Protein AF-A0A920F1U2-F1 (afdb_monomer_lite)

Sequence (159 aa):
MNSSKILEISLTKKPDFRLDLSNIKWDHFFEDSISGKTSDASVLDGSRKKPFDEFFSVKQEDENHYDFPPHFCSQEISDRRKSFKRIVFQGDLNEIDFLGFKSEDIHILINGHIGNYVGCMMQTGSITIKGSAGHFVGAMMSGGILSSTEMWVIMLVQI

Foldseek 3Di:
DPFLKEKEKEFPDDAPAQKEQQQDQLVVVLVCLVVVHDDQGWIDRDPDTDGPVVTIDIDIDGPPPDDQDPPQDPPPVPDPPDRQAHYEYYDDAQSYECALPLDARHEYEYPEEHEYCHNPQHEEYEYEAAYYYYYCHNHNHNDYWYYYPVDPPGPDDDD

pLDDT: mean 84.81, std 17.47, range [31.28, 98.31]

Radius of gyration: 14.85 Å; chains: 1; bounding box: 40×26×43 Å

Structure (mmCIF, N/CA/C/O backbone):
data_AF-A0A920F1U2-F1
#
_entry.id   AF-A0A920F1U2-F1
#
loop_
_atom_site.group_PDB
_atom_site.id
_atom_site.type_symbol
_atom_site.label_atom_id
_atom_site.label_alt_id
_atom_s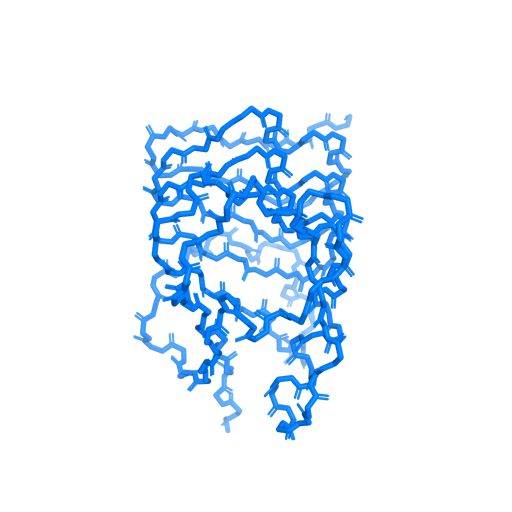ite.label_comp_id
_atom_site.label_asym_id
_atom_site.label_entity_id
_atom_site.label_seq_id
_atom_site.pdbx_PDB_ins_code
_atom_site.Cartn_x
_atom_site.Cartn_y
_atom_site.Cartn_z
_atom_site.occupancy
_atom_site.B_iso_or_equiv
_atom_site.auth_seq_id
_atom_site.auth_comp_id
_atom_site.auth_asym_id
_atom_site.auth_atom_id
_atom_site.pdbx_PDB_model_num
ATOM 1 N N . MET A 1 1 ? -13.865 -1.744 24.390 1.00 36.03 1 MET A N 1
ATOM 2 C CA . MET A 1 1 ? -12.729 -2.250 23.595 1.00 36.03 1 MET A CA 1
ATOM 3 C C . MET A 1 1 ? -12.980 -1.776 22.179 1.00 36.03 1 MET A C 1
ATOM 5 O O . MET A 1 1 ? -13.959 -2.220 21.603 1.00 36.03 1 MET A O 1
ATOM 9 N N . ASN A 1 2 ? -12.224 -0.796 21.675 1.00 43.09 2 ASN A N 1
ATOM 10 C CA . ASN A 1 2 ? -12.246 -0.530 20.234 1.00 43.09 2 ASN A CA 1
ATOM 11 C C . ASN A 1 2 ? -11.571 -1.741 19.593 1.00 43.09 2 ASN A C 1
ATOM 13 O O . ASN A 1 2 ? -10.410 -1.987 19.910 1.00 43.09 2 ASN A O 1
ATOM 17 N N . SER A 1 3 ? -12.288 -2.527 18.788 1.00 52.16 3 SER A N 1
ATOM 18 C CA . SER A 1 3 ? -11.610 -3.470 17.901 1.00 52.16 3 SER A CA 1
ATOM 19 C C . SER A 1 3 ? -10.738 -2.638 16.964 1.00 52.16 3 SER A C 1
ATOM 21 O O . SER A 1 3 ? -11.218 -1.658 16.383 1.00 52.16 3 SER A O 1
ATOM 23 N N . SER A 1 4 ? -9.439 -2.933 16.875 1.00 70.06 4 SER A N 1
ATOM 24 C CA . SER A 1 4 ? -8.608 -2.223 15.903 1.00 70.06 4 SER A CA 1
ATOM 25 C C . SER A 1 4 ? -8.983 -2.741 14.521 1.00 70.06 4 SER A C 1
ATOM 27 O O . SER A 1 4 ? -8.677 -3.868 14.148 1.00 70.06 4 SER A O 1
ATOM 29 N N . LYS A 1 5 ? -9.710 -1.935 13.761 1.00 83.12 5 LYS A N 1
ATOM 30 C CA . LYS A 1 5 ? -10.129 -2.321 12.417 1.00 83.12 5 LYS A CA 1
ATOM 31 C C . LYS A 1 5 ? -8.920 -2.472 11.490 1.00 83.12 5 LYS A C 1
ATOM 33 O O . LYS A 1 5 ? -7.984 -1.673 11.539 1.00 83.12 5 LYS A O 1
ATOM 38 N N . ILE A 1 6 ? -8.977 -3.475 10.627 1.00 89.19 6 ILE A N 1
ATOM 39 C CA . ILE A 1 6 ? -8.033 -3.732 9.541 1.00 89.19 6 ILE A CA 1
ATOM 40 C C . ILE A 1 6 ? -8.710 -3.348 8.225 1.00 89.19 6 ILE A C 1
ATOM 42 O O . ILE A 1 6 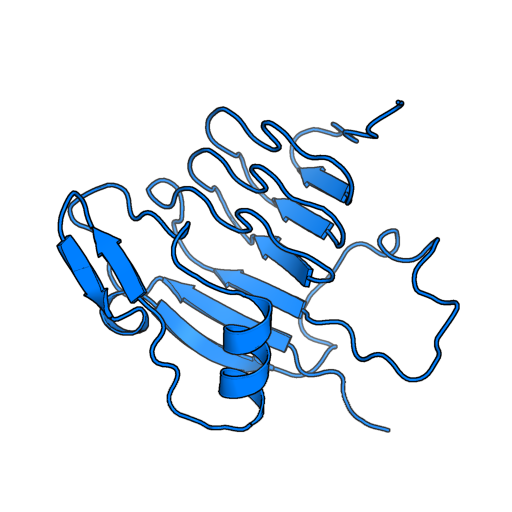? -9.899 -3.606 8.043 1.00 89.19 6 ILE A O 1
ATOM 46 N N . LEU A 1 7 ? -7.962 -2.753 7.296 1.00 93.62 7 LEU A N 1
ATOM 47 C CA . LEU A 1 7 ? -8.416 -2.603 5.913 1.00 93.62 7 LEU A CA 1
ATOM 48 C C . LEU A 1 7 ? -7.871 -3.742 5.060 1.00 93.62 7 LEU A C 1
ATOM 50 O O . LEU A 1 7 ? -6.668 -3.827 4.834 1.00 93.62 7 LEU A O 1
ATOM 54 N N . GLU A 1 8 ? -8.754 -4.598 4.566 1.00 95.12 8 GLU A N 1
ATOM 55 C CA . GLU A 1 8 ? -8.431 -5.567 3.525 1.00 95.12 8 GLU A CA 1
ATOM 56 C C . GLU A 1 8 ? -8.637 -4.920 2.155 1.00 95.12 8 GLU A C 1
ATOM 58 O O . GLU A 1 8 ? -9.726 -4.448 1.828 1.00 95.12 8 GLU A O 1
ATOM 63 N N . ILE A 1 9 ? -7.587 -4.915 1.343 1.00 97.12 9 ILE A N 1
ATOM 64 C CA . ILE A 1 9 ? -7.567 -4.365 -0.005 1.00 97.12 9 ILE A CA 1
ATOM 65 C C . ILE A 1 9 ? -7.260 -5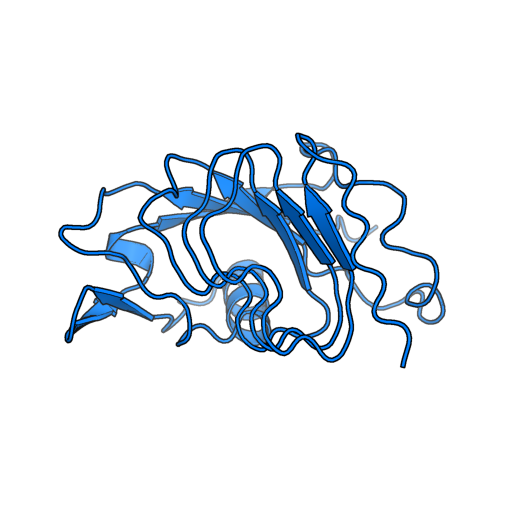.502 -0.972 1.00 97.12 9 ILE A C 1
ATOM 67 O O . ILE A 1 9 ? -6.184 -6.096 -0.935 1.00 97.12 9 ILE A O 1
ATOM 71 N N . SER A 1 10 ? -8.208 -5.799 -1.854 1.00 97.31 10 SER A N 1
ATOM 72 C CA . SER A 1 10 ? -8.072 -6.859 -2.858 1.00 97.31 10 SER A CA 1
ATOM 73 C C . SER A 1 10 ? -7.991 -6.267 -4.256 1.00 97.31 10 SER A C 1
ATOM 75 O O . SER A 1 10 ? -8.834 -5.443 -4.611 1.00 97.31 10 SER A O 1
ATOM 77 N N . LEU A 1 11 ? -7.014 -6.697 -5.058 1.00 97.12 11 LEU A N 1
ATOM 78 C CA . LEU A 1 11 ? -6.957 -6.364 -6.484 1.00 97.12 11 LEU A CA 1
ATOM 79 C C . LEU A 1 11 ? -8.096 -7.087 -7.221 1.00 97.12 11 LEU A C 1
ATOM 81 O O . LEU A 1 11 ? -8.150 -8.316 -7.239 1.00 97.12 11 LEU A O 1
ATOM 85 N N . THR A 1 12 ? -9.009 -6.332 -7.825 1.00 97.06 12 THR A N 1
ATOM 86 C CA . THR A 1 12 ? -10.197 -6.853 -8.524 1.00 97.06 12 THR A CA 1
ATOM 87 C C . THR A 1 12 ? -10.062 -6.809 -10.041 1.00 97.06 12 THR A C 1
ATOM 89 O O . THR A 1 12 ? -10.713 -7.586 -10.740 1.00 97.06 12 THR A O 1
ATOM 92 N N . LYS A 1 13 ? -9.208 -5.924 -10.559 1.00 95.56 13 LYS A N 1
ATOM 93 C CA . LYS A 1 13 ? -8.954 -5.754 -11.989 1.00 95.56 13 LYS A CA 1
ATOM 94 C C . LYS A 1 13 ? -7.452 -5.718 -12.232 1.00 95.56 13 LYS A C 1
ATOM 96 O O . LYS A 1 13 ? -6.741 -4.927 -11.621 1.00 95.56 13 LYS A O 1
ATOM 101 N N . LYS A 1 14 ? -6.979 -6.552 -13.158 1.00 93.25 14 LYS A N 1
ATOM 102 C CA . LYS A 1 14 ? -5.588 -6.508 -13.613 1.00 93.25 14 LYS A CA 1
ATOM 103 C C . LYS A 1 14 ? -5.338 -5.190 -14.371 1.00 93.25 14 LYS A C 1
ATOM 105 O O . LYS A 1 14 ? -6.157 -4.855 -15.231 1.00 93.25 14 LYS A O 1
ATOM 110 N N . PRO A 1 15 ? -4.266 -4.441 -14.066 1.00 92.62 15 PRO A N 1
ATOM 111 C CA . PRO A 1 15 ? -3.955 -3.224 -14.799 1.00 92.62 15 PRO A CA 1
ATOM 112 C C . PRO A 1 15 ? -3.351 -3.530 -16.181 1.00 92.62 15 PRO A C 1
ATOM 114 O O . PRO A 1 15 ? -2.797 -4.604 -16.405 1.00 92.62 15 PRO A O 1
ATOM 117 N N . ASP A 1 16 ? -3.492 -2.593 -17.123 1.00 90.06 16 ASP A N 1
ATOM 118 C CA . ASP A 1 16 ? -2.907 -2.722 -18.469 1.00 90.06 16 ASP A CA 1
ATOM 119 C C . ASP A 1 16 ? -1.400 -2.399 -18.458 1.00 90.06 16 ASP A C 1
ATOM 121 O O . ASP A 1 16 ? -0.630 -2.929 -19.261 1.00 90.06 16 ASP A O 1
ATOM 125 N N . PHE A 1 17 ? -0.979 -1.524 -17.538 1.00 94.31 17 PHE A N 1
ATOM 126 C CA . PHE A 1 17 ? 0.412 -1.177 -17.255 1.00 94.31 17 PHE A CA 1
ATOM 127 C C . PHE A 1 17 ? 0.728 -1.403 -15.774 1.00 94.31 17 PHE A C 1
ATOM 129 O O . PHE A 1 17 ? -0.163 -1.629 -14.962 1.00 94.31 17 PHE A O 1
ATOM 136 N N . ARG A 1 18 ? 2.006 -1.300 -15.388 1.00 96.12 18 ARG A N 1
ATOM 137 C CA . ARG A 1 18 ? 2.363 -1.330 -13.964 1.00 96.12 18 ARG A CA 1
ATOM 138 C C . ARG A 1 18 ? 1.666 -0.176 -13.243 1.00 96.12 18 ARG A C 1
ATOM 140 O O . ARG A 1 18 ? 1.791 0.976 -13.662 1.00 96.12 18 ARG A O 1
ATOM 147 N N . LEU A 1 19 ? 0.926 -0.504 -12.193 1.00 97.94 19 LEU A N 1
ATOM 148 C CA . LEU A 1 19 ? 0.123 0.440 -11.436 1.00 97.94 19 LEU A CA 1
ATOM 149 C C . LEU A 1 19 ? 0.989 1.078 -10.353 1.00 97.94 19 LEU A C 1
ATOM 151 O O . LEU A 1 19 ? 1.542 0.382 -9.504 1.00 97.94 19 LEU A O 1
ATOM 155 N N . ASP A 1 20 ? 1.102 2.397 -10.378 1.00 98.19 20 ASP A N 1
ATOM 156 C CA . ASP A 1 20 ? 1.926 3.164 -9.449 1.00 98.19 20 ASP A CA 1
ATOM 157 C C . ASP A 1 20 ? 1.048 3.787 -8.348 1.00 98.19 20 ASP A C 1
ATOM 159 O O . ASP A 1 20 ? 0.093 4.535 -8.606 1.00 98.19 20 ASP A O 1
ATOM 163 N N . LEU A 1 21 ? 1.368 3.427 -7.099 1.00 98.19 21 LEU A N 1
ATOM 164 C CA . LEU A 1 21 ? 0.636 3.805 -5.888 1.00 98.19 21 LEU A CA 1
ATOM 165 C C . LEU A 1 21 ? 1.282 4.984 -5.136 1.00 98.19 21 LEU A C 1
ATOM 167 O O . LEU A 1 21 ? 0.829 5.344 -4.049 1.00 98.19 21 LEU A O 1
ATOM 171 N N . SER A 1 22 ? 2.300 5.636 -5.705 1.00 97.56 22 SER A N 1
ATOM 172 C CA . SER A 1 22 ? 3.039 6.745 -5.078 1.00 97.56 22 SER A CA 1
ATOM 173 C C . SER A 1 22 ? 2.183 7.980 -4.769 1.00 97.56 22 SER A C 1
ATOM 175 O O . SER A 1 22 ? 2.531 8.784 -3.900 1.00 97.56 22 SER A O 1
ATOM 177 N N . ASN A 1 23 ? 1.037 8.124 -5.441 1.00 95.88 23 ASN A N 1
ATOM 178 C CA . ASN A 1 23 ? 0.084 9.209 -5.199 1.00 95.88 23 ASN A CA 1
ATOM 179 C C . ASN A 1 23 ? -0.817 8.986 -3.976 1.00 95.88 23 ASN A C 1
ATOM 181 O O . ASN A 1 23 ? -1.515 9.916 -3.568 1.00 95.88 23 ASN A O 1
ATOM 185 N N . ILE A 1 24 ? -0.816 7.793 -3.377 1.00 96.31 24 ILE A N 1
ATOM 186 C CA . ILE A 1 24 ? -1.684 7.487 -2.240 1.00 96.31 24 ILE A CA 1
ATOM 187 C C . ILE A 1 24 ? -1.072 8.037 -0.951 1.00 96.31 24 ILE A C 1
ATOM 189 O O . ILE A 1 24 ? 0.056 7.718 -0.575 1.00 96.31 24 ILE A O 1
ATOM 193 N N . LYS A 1 25 ? -1.853 8.846 -0.231 1.00 95.00 25 LYS A N 1
ATOM 194 C CA . LYS A 1 25 ? -1.560 9.240 1.150 1.00 95.00 25 LYS A CA 1
ATOM 195 C C . LYS A 1 25 ? -2.232 8.253 2.088 1.00 95.00 25 LYS A C 1
ATOM 197 O O . LYS A 1 25 ? -3.390 8.425 2.451 1.00 95.00 25 LYS A O 1
ATOM 202 N N . TRP A 1 26 ? -1.497 7.199 2.430 1.00 94.56 26 TRP A N 1
ATOM 203 C CA . TRP A 1 26 ? -2.039 6.044 3.145 1.00 94.56 26 TRP A CA 1
ATOM 204 C C . TRP A 1 26 ? -2.686 6.378 4.490 1.00 94.56 26 TRP A C 1
ATOM 206 O O . TRP A 1 26 ? -3.657 5.734 4.870 1.00 94.56 26 TRP A O 1
ATOM 216 N N . ASP A 1 27 ? -2.183 7.408 5.165 1.00 91.12 27 ASP A N 1
ATOM 217 C CA . ASP A 1 27 ? -2.739 7.925 6.412 1.00 91.12 27 ASP A CA 1
ATOM 218 C C . ASP A 1 27 ? -4.198 8.389 6.248 1.00 91.12 27 ASP A C 1
ATOM 220 O O . ASP A 1 27 ? -5.111 7.816 6.845 1.00 91.12 27 ASP A O 1
ATOM 224 N N . HIS A 1 28 ? -4.421 9.347 5.343 1.00 92.56 28 HIS A N 1
ATOM 225 C CA . HIS A 1 28 ? -5.749 9.857 4.998 1.00 92.56 28 HIS A CA 1
ATOM 226 C C . HIS A 1 28 ? -6.642 8.773 4.396 1.00 92.56 28 HIS A C 1
ATOM 228 O O . HIS A 1 28 ? -7.799 8.638 4.785 1.00 92.56 28 HIS A O 1
ATOM 234 N N . PHE A 1 29 ? -6.090 7.949 3.499 1.00 95.12 29 PHE A N 1
ATOM 235 C CA . PHE A 1 29 ? -6.819 6.836 2.898 1.00 95.12 29 PHE A CA 1
ATOM 236 C C . PHE A 1 29 ? -7.380 5.886 3.963 1.00 95.12 29 PHE A C 1
ATOM 238 O O . PHE A 1 29 ? -8.535 5.463 3.870 1.00 95.12 29 PHE A O 1
ATOM 245 N N . PHE A 1 30 ? -6.579 5.561 4.982 1.00 93.62 30 PHE A N 1
ATOM 246 C CA . PHE A 1 30 ? -7.004 4.687 6.066 1.00 93.62 30 PHE A CA 1
ATOM 247 C C . PHE A 1 30 ? -8.144 5.316 6.876 1.00 93.62 30 PHE A C 1
ATOM 249 O O . PHE A 1 30 ? -9.165 4.674 7.122 1.00 93.62 30 PHE A O 1
ATOM 256 N N . GLU A 1 31 ? -7.998 6.583 7.263 1.00 91.25 31 GLU A N 1
ATOM 257 C CA . GLU A 1 31 ? -8.990 7.301 8.070 1.00 91.25 31 GLU A CA 1
ATOM 258 C C . GLU A 1 31 ? -10.325 7.498 7.336 1.00 91.25 31 GLU A C 1
ATOM 260 O O . GLU A 1 31 ? -11.397 7.274 7.915 1.00 91.25 31 GLU A O 1
ATOM 265 N N . ASP A 1 32 ? -10.283 7.844 6.050 1.00 92.50 32 ASP A N 1
ATOM 266 C CA . ASP A 1 32 ? -11.479 7.963 5.215 1.00 92.50 32 ASP A CA 1
ATOM 267 C C . ASP A 1 32 ? -12.182 6.611 5.067 1.00 92.50 32 ASP A C 1
ATOM 269 O O . ASP A 1 32 ? -13.392 6.511 5.296 1.00 92.50 32 ASP A O 1
ATOM 273 N N . SER A 1 33 ? -11.413 5.551 4.803 1.00 92.50 33 SER A N 1
ATOM 274 C CA . SER A 1 33 ? -11.946 4.196 4.649 1.00 92.50 33 SER A CA 1
ATOM 275 C C . SER A 1 33 ? -12.621 3.690 5.922 1.00 92.50 33 SER A C 1
ATOM 277 O O . SER A 1 33 ? -13.693 3.092 5.843 1.00 92.50 33 SER A O 1
ATOM 279 N N . ILE A 1 34 ? -12.042 3.942 7.103 1.00 90.19 34 ILE A N 1
ATOM 280 C CA . ILE A 1 34 ? -12.618 3.531 8.394 1.00 90.19 34 ILE A CA 1
ATOM 281 C C . ILE A 1 34 ? -13.847 4.365 8.772 1.00 90.19 34 ILE A C 1
ATOM 283 O O . ILE A 1 34 ? -14.809 3.819 9.321 1.00 90.19 34 ILE A O 1
ATOM 287 N N . SER A 1 35 ? -13.840 5.665 8.469 1.00 88.62 35 SER A N 1
ATOM 288 C CA . SER A 1 35 ? -14.962 6.568 8.757 1.00 88.62 35 SER A CA 1
ATOM 289 C C . SER A 1 35 ? -16.156 6.403 7.808 1.00 88.62 35 SER A C 1
ATOM 291 O O . SER A 1 35 ? -17.210 6.989 8.055 1.00 88.62 35 SER A O 1
ATOM 293 N N . GLY A 1 36 ? -16.022 5.585 6.757 1.00 82.56 36 GLY A N 1
ATOM 294 C CA . GLY A 1 36 ? -17.069 5.351 5.759 1.00 82.56 36 GLY A CA 1
ATOM 295 C C . GLY A 1 36 ? -17.221 6.497 4.758 1.00 82.56 36 GLY A C 1
ATOM 296 O O . GLY A 1 36 ? -18.239 6.582 4.072 1.00 82.56 36 GLY A O 1
ATOM 297 N N . LYS A 1 37 ? -16.231 7.392 4.679 1.00 83.69 37 LYS A N 1
ATOM 298 C CA . LYS A 1 37 ? -16.181 8.443 3.664 1.00 83.69 37 LYS A CA 1
ATOM 299 C C . LYS A 1 37 ? -15.699 7.862 2.340 1.00 83.69 37 LYS A C 1
ATOM 301 O O . LYS A 1 37 ? -14.862 6.963 2.304 1.00 83.69 37 LYS A O 1
ATOM 306 N N . THR A 1 38 ? -16.200 8.414 1.240 1.00 78.00 38 THR A N 1
ATOM 307 C CA . THR A 1 38 ? -15.641 8.137 -0.083 1.00 78.00 38 THR A CA 1
ATOM 308 C C . THR A 1 38 ? -14.246 8.746 -0.161 1.00 78.00 38 THR A C 1
ATOM 310 O O . THR A 1 38 ? -14.100 9.963 -0.072 1.00 78.00 38 THR A O 1
ATOM 313 N N . SER A 1 39 ? -13.235 7.895 -0.314 1.00 80.06 39 SER A N 1
ATOM 314 C CA . SER A 1 39 ? -11.860 8.317 -0.565 1.00 80.06 39 SER A CA 1
ATOM 315 C C . SER A 1 39 ? -11.727 8.870 -1.989 1.00 80.06 39 SER A C 1
ATOM 317 O O . SER A 1 39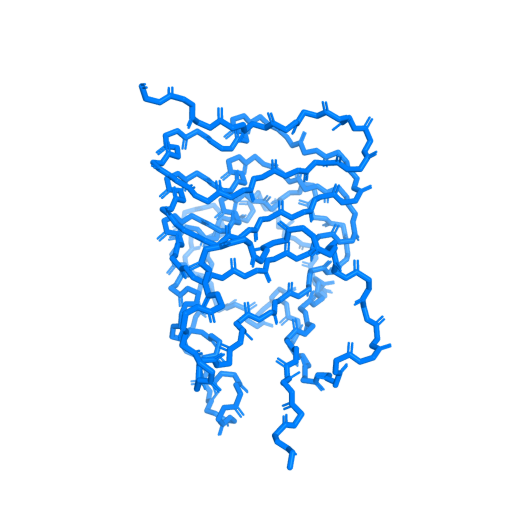 ? -12.257 8.286 -2.932 1.00 80.06 39 SER A O 1
ATOM 319 N N . ASP A 1 40 ? -10.986 9.965 -2.160 1.00 89.69 40 ASP A N 1
ATOM 320 C CA . ASP A 1 40 ? -10.590 10.514 -3.465 1.00 89.69 40 ASP A CA 1
ATOM 321 C C . ASP A 1 40 ? -9.277 9.901 -3.994 1.00 89.69 40 ASP A C 1
ATOM 323 O O . ASP A 1 40 ? -8.655 10.424 -4.928 1.00 89.69 40 ASP A O 1
ATOM 327 N N . ALA A 1 41 ? -8.843 8.787 -3.394 1.00 94.56 41 ALA A N 1
ATOM 328 C CA . ALA A 1 41 ? -7.596 8.137 -3.734 1.00 94.56 41 ALA A CA 1
ATOM 329 C C . ALA A 1 41 ? -7.551 7.704 -5.196 1.00 94.56 41 ALA A C 1
ATOM 331 O O . ALA A 1 41 ? -8.523 7.275 -5.823 1.00 94.56 41 ALA A O 1
ATOM 332 N N . SER A 1 42 ? -6.345 7.794 -5.732 1.00 96.62 42 SER A N 1
ATOM 333 C CA . SER A 1 42 ? -6.076 7.579 -7.139 1.00 96.62 42 SER A CA 1
ATOM 334 C C . SER A 1 42 ? -4.734 6.909 -7.331 1.00 96.62 42 SER A C 1
ATOM 336 O O . SER A 1 42 ? -3.797 7.161 -6.571 1.00 96.62 42 SER A O 1
ATOM 338 N N . VAL A 1 43 ? -4.631 6.168 -8.418 1.00 97.31 43 VAL A N 1
ATOM 339 C CA . VAL A 1 43 ? -3.430 5.465 -8.861 1.00 97.31 43 VAL A CA 1
ATOM 340 C C . VAL A 1 43 ? -3.005 5.974 -10.232 1.00 97.31 43 VAL A C 1
ATOM 342 O O . VAL A 1 43 ? -3.789 6.615 -10.940 1.00 97.31 43 VAL A O 1
ATOM 345 N N . LEU A 1 44 ? -1.756 5.717 -10.606 1.00 97.62 44 LEU A N 1
ATOM 346 C CA . LEU A 1 44 ? -1.268 5.965 -11.957 1.00 97.62 44 LEU A CA 1
ATOM 347 C C . LEU A 1 44 ? -1.214 4.646 -12.730 1.00 97.62 44 LEU A C 1
ATOM 349 O O . LEU A 1 44 ? -0.521 3.718 -12.332 1.00 97.62 44 LEU A O 1
ATOM 353 N N . ASP A 1 45 ? -1.940 4.587 -13.841 1.00 95.25 45 ASP A N 1
ATOM 354 C CA . ASP A 1 45 ? -1.863 3.516 -14.837 1.00 95.25 45 ASP A CA 1
ATOM 355 C C . ASP A 1 45 ? -1.143 4.079 -16.071 1.00 95.25 45 ASP A C 1
ATOM 357 O O . ASP A 1 45 ? -1.722 4.811 -16.889 1.00 95.25 45 ASP A O 1
ATOM 361 N N . GLY A 1 46 ? 0.171 3.850 -16.132 1.00 91.75 46 GLY A N 1
ATOM 362 C CA . GLY A 1 46 ? 1.061 4.569 -17.042 1.00 91.75 46 GLY A CA 1
ATOM 363 C C . GLY A 1 46 ? 1.069 6.074 -16.743 1.00 91.75 46 GLY A C 1
ATOM 364 O O . GLY A 1 46 ? 1.338 6.501 -15.625 1.00 91.75 46 GLY A O 1
ATOM 365 N N . SER A 1 47 ? 0.763 6.909 -17.739 1.00 91.19 47 SER A N 1
ATOM 366 C CA . SER A 1 47 ? 0.709 8.373 -17.580 1.00 91.19 47 SER A CA 1
ATOM 367 C C . SER A 1 47 ? -0.648 8.907 -17.106 1.00 91.19 47 SER A C 1
ATOM 369 O O . SER A 1 47 ? -0.833 10.122 -17.005 1.00 91.19 47 SER A O 1
ATOM 371 N N . ARG A 1 48 ? -1.626 8.030 -16.849 1.00 94.94 48 ARG A N 1
ATOM 372 C CA . ARG A 1 48 ? -3.006 8.424 -16.548 1.00 94.94 48 ARG A CA 1
ATOM 373 C C . ARG A 1 48 ? -3.319 8.239 -15.073 1.00 94.94 48 ARG A C 1
ATOM 375 O O . ARG A 1 48 ? -3.122 7.162 -14.524 1.00 94.94 48 ARG A O 1
ATOM 382 N N . LYS A 1 49 ? -3.910 9.267 -14.466 1.00 96.69 49 LYS A N 1
ATOM 383 C CA . LYS A 1 49 ? -4.506 9.183 -13.131 1.00 96.69 49 LYS A CA 1
ATOM 384 C C . LYS A 1 49 ? -5.865 8.490 -13.220 1.00 96.69 49 LYS A C 1
ATOM 386 O O . LYS A 1 49 ? -6.725 8.935 -13.980 1.00 96.69 49 LYS A O 1
ATOM 391 N N . LYS A 1 50 ? -6.052 7.420 -12.453 1.00 96.75 50 LYS A N 1
ATOM 392 C CA . LYS A 1 50 ? -7.288 6.636 -12.384 1.00 96.75 50 LYS A CA 1
ATOM 393 C C . LYS A 1 50 ? -7.797 6.532 -10.944 1.00 96.75 50 LYS A C 1
ATOM 395 O O . LYS A 1 50 ? -6.979 6.595 -10.023 1.00 96.75 50 LYS A O 1
ATOM 400 N N . PRO A 1 51 ? -9.116 6.397 -10.733 1.00 96.62 51 PRO A N 1
ATOM 401 C CA . PRO A 1 51 ? -9.672 6.118 -9.413 1.00 96.62 51 PRO A CA 1
ATOM 402 C C . PRO A 1 51 ? -9.086 4.832 -8.820 1.00 96.62 51 PRO A C 1
ATOM 404 O O . PRO A 1 51 ? -8.858 3.862 -9.543 1.00 96.62 51 PRO A O 1
ATOM 407 N N . PHE A 1 52 ? -8.824 4.822 -7.513 1.00 97.12 52 PHE A N 1
ATOM 408 C CA . PHE A 1 52 ? -8.296 3.641 -6.822 1.00 97.12 52 PHE A CA 1
ATOM 409 C C . PHE A 1 52 ? -9.260 2.445 -6.895 1.00 97.12 52 PHE A C 1
ATOM 411 O O . PHE A 1 52 ? -8.841 1.307 -7.118 1.00 97.12 52 PHE A O 1
ATOM 418 N N . ASP A 1 53 ? -10.558 2.716 -6.769 1.00 96.06 53 ASP A N 1
ATOM 419 C CA . ASP A 1 53 ? -11.638 1.727 -6.812 1.00 96.06 53 ASP A CA 1
ATOM 420 C C . ASP A 1 53 ? -11.872 1.112 -8.204 1.00 96.06 53 ASP A C 1
ATOM 422 O O . ASP A 1 53 ? -12.572 0.107 -8.322 1.00 96.06 53 ASP A O 1
ATOM 426 N N . GLU A 1 54 ? -11.231 1.637 -9.258 1.00 96.44 54 GLU A N 1
ATOM 427 C CA . GLU A 1 54 ? -11.201 0.984 -10.573 1.00 96.44 54 GLU A CA 1
ATOM 428 C C . GLU A 1 54 ? -10.438 -0.357 -10.522 1.00 96.44 54 GLU A C 1
ATOM 430 O O . GLU A 1 54 ? -10.740 -1.263 -11.303 1.00 96.44 54 GLU A O 1
ATOM 435 N N . PHE A 1 55 ? -9.461 -0.491 -9.614 1.00 97.62 55 PHE A N 1
ATOM 436 C CA . PHE A 1 55 ? -8.568 -1.655 -9.528 1.00 97.62 55 PHE A CA 1
ATOM 437 C C . PHE A 1 55 ? -8.685 -2.440 -8.226 1.00 97.62 55 PHE A C 1
ATOM 439 O O . PHE A 1 55 ? -8.368 -3.630 -8.213 1.00 97.62 55 PHE A O 1
ATOM 446 N N . PHE A 1 56 ? -9.122 -1.801 -7.141 1.00 97.62 56 PHE A N 1
ATOM 447 C CA . PHE A 1 56 ? -9.122 -2.400 -5.812 1.00 97.62 56 PHE A CA 1
ATOM 448 C C . PHE A 1 56 ? -10.488 -2.314 -5.131 1.00 97.62 56 PHE A C 1
ATOM 450 O O . PHE A 1 56 ? -11.160 -1.289 -5.177 1.00 97.62 56 PHE A O 1
ATOM 457 N N . SER A 1 57 ? -10.864 -3.369 -4.409 1.00 96.50 57 SER A N 1
ATOM 458 C CA . SER A 1 57 ? -11.961 -3.329 -3.435 1.00 96.50 57 SER A CA 1
ATOM 459 C C . SER A 1 57 ? -11.415 -3.215 -2.017 1.00 96.50 57 SER A C 1
ATOM 461 O O . SER A 1 57 ? -10.441 -3.897 -1.696 1.00 96.50 57 SER A O 1
ATOM 463 N N . VAL A 1 58 ? -12.081 -2.438 -1.162 1.00 95.69 58 VAL A N 1
ATOM 464 C CA . VAL A 1 58 ? -11.705 -2.237 0.245 1.00 95.69 58 VAL A CA 1
ATOM 465 C C . VAL A 1 58 ? -12.786 -2.807 1.162 1.00 95.69 58 VAL A C 1
ATOM 467 O O . VAL A 1 58 ? -13.970 -2.524 0.973 1.00 95.69 58 VAL A O 1
ATOM 470 N N . LYS A 1 59 ? -12.386 -3.579 2.173 1.00 93.44 59 LYS A N 1
ATOM 471 C CA . LYS A 1 59 ? -13.251 -4.083 3.247 1.00 93.44 59 LYS A CA 1
ATOM 472 C C . LYS A 1 59 ? -12.654 -3.757 4.610 1.00 93.44 59 LYS A C 1
ATOM 474 O O . LYS A 1 59 ? -11.437 -3.679 4.753 1.00 93.44 59 LYS A O 1
ATOM 479 N N . GLN A 1 60 ? -13.517 -3.570 5.603 1.00 91.69 60 GLN A N 1
ATOM 480 C CA . GLN A 1 60 ? -13.105 -3.436 6.999 1.00 91.69 60 GLN A CA 1
ATOM 481 C C . GLN A 1 60 ? -13.259 -4.790 7.691 1.00 91.69 60 GLN A C 1
ATOM 483 O O . GLN A 1 60 ? -14.354 -5.345 7.688 1.00 91.69 60 GLN A O 1
ATOM 488 N N . GLU A 1 61 ? -12.187 -5.277 8.304 1.00 88.56 61 GLU A N 1
ATOM 489 C CA . GLU A 1 61 ? -12.136 -6.542 9.040 1.00 88.56 61 GLU A CA 1
ATOM 490 C C . GLU A 1 61 ? -11.720 -6.298 10.501 1.00 88.56 61 GLU A C 1
ATOM 492 O O . GLU A 1 61 ? -11.121 -5.269 10.830 1.00 88.56 61 GLU A O 1
ATOM 497 N N . ASP A 1 62 ? -12.019 -7.246 11.389 1.00 81.31 62 ASP A N 1
ATOM 498 C CA . ASP A 1 62 ? -11.583 -7.211 12.793 1.00 81.31 62 ASP A CA 1
ATOM 499 C C . ASP A 1 62 ? -10.224 -7.926 12.991 1.00 81.31 62 ASP A C 1
ATOM 501 O O . ASP A 1 62 ? -9.832 -8.790 12.205 1.00 81.31 62 ASP A O 1
ATOM 505 N N . GLU A 1 63 ? -9.496 -7.586 14.069 1.00 65.62 63 GLU A N 1
ATOM 506 C CA . GLU A 1 63 ? -8.082 -7.964 14.306 1.00 65.62 63 GLU A CA 1
ATOM 507 C C . GLU A 1 63 ? -7.739 -9.462 14.204 1.00 65.62 63 GLU A C 1
ATOM 509 O O . GLU A 1 63 ? -6.582 -9.800 13.971 1.00 65.62 63 GLU A O 1
ATOM 514 N N . ASN A 1 64 ? -8.708 -10.365 14.367 1.00 63.53 64 ASN A N 1
ATOM 515 C CA . ASN A 1 64 ? -8.456 -11.806 14.502 1.00 63.53 64 ASN A CA 1
ATOM 516 C C . ASN A 1 64 ? -8.226 -12.547 13.176 1.00 63.53 64 ASN A C 1
ATOM 518 O O . ASN A 1 64 ? -8.068 -13.766 13.191 1.00 63.53 64 ASN A O 1
ATOM 522 N N . HIS A 1 65 ? -8.250 -11.854 12.037 1.00 66.75 65 HIS A N 1
ATOM 523 C CA . HIS A 1 65 ? -8.197 -12.519 10.734 1.00 66.75 65 HIS A CA 1
ATOM 524 C C . HIS A 1 65 ? -6.774 -12.691 10.174 1.00 66.75 65 HIS A C 1
ATOM 526 O O . HIS A 1 65 ? -6.552 -13.552 9.326 1.00 66.75 65 HIS A O 1
ATOM 532 N N . TYR A 1 66 ? -5.799 -11.893 10.626 1.00 79.69 66 TYR A N 1
ATOM 533 C CA . TYR A 1 66 ? -4.498 -11.791 9.959 1.00 79.69 66 TYR A CA 1
ATOM 534 C C . TYR A 1 66 ? -3.301 -11.874 10.906 1.00 79.69 66 TYR A C 1
ATOM 536 O O . TYR A 1 66 ? -3.169 -11.089 11.843 1.00 79.69 66 TYR A O 1
ATOM 544 N N . ASP A 1 67 ? -2.367 -12.767 10.573 1.00 78.00 67 ASP A N 1
ATOM 545 C CA . ASP A 1 67 ? -1.1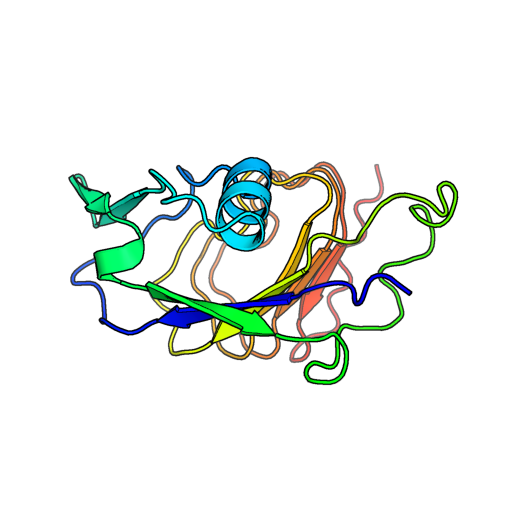04 -12.956 11.292 1.00 78.00 67 ASP A CA 1
ATOM 546 C C . ASP A 1 67 ? -0.092 -11.851 10.955 1.00 78.00 67 ASP A C 1
ATOM 548 O O . ASP A 1 67 ? 0.849 -12.041 10.177 1.00 78.00 67 ASP A O 1
ATOM 552 N N . PHE A 1 68 ? -0.295 -10.667 11.526 1.00 79.06 68 PHE A N 1
ATOM 553 C CA . PHE A 1 68 ? 0.721 -9.619 11.547 1.00 79.06 68 PHE A CA 1
ATOM 554 C C . PHE A 1 68 ? 1.884 -10.058 12.462 1.00 79.06 68 PHE A C 1
ATOM 556 O O . PHE A 1 68 ? 1.637 -10.416 13.616 1.00 79.06 68 PHE A O 1
ATOM 563 N N . PRO A 1 69 ? 3.150 -10.035 11.996 1.00 69.88 69 PRO A N 1
ATOM 564 C CA . PRO A 1 69 ? 4.305 -10.373 12.823 1.00 69.88 69 PRO A CA 1
ATOM 565 C C . PRO A 1 69 ? 4.322 -9.673 14.198 1.00 69.88 69 PRO A C 1
ATOM 567 O O . PRO A 1 69 ? 4.103 -8.465 14.284 1.00 69.88 69 PRO A O 1
ATOM 570 N N . PRO A 1 70 ? 4.660 -10.384 15.290 1.00 60.31 70 PRO A N 1
ATOM 571 C CA . PRO A 1 70 ? 4.580 -9.845 16.652 1.00 60.31 70 PRO A CA 1
ATOM 572 C C . PRO A 1 70 ? 5.623 -8.752 16.954 1.00 60.31 70 PRO A C 1
ATOM 574 O O . PRO A 1 70 ? 5.518 -8.051 17.959 1.00 60.31 70 PRO A O 1
ATOM 577 N N . HIS A 1 71 ? 6.642 -8.594 16.102 1.00 56.28 71 HIS A N 1
ATOM 578 C CA . HIS A 1 71 ? 7.823 -7.763 16.363 1.00 56.28 71 HIS A CA 1
ATOM 579 C C . HIS A 1 71 ? 7.731 -6.319 15.852 1.00 56.28 71 HIS A C 1
ATOM 581 O O . HIS A 1 71 ? 8.720 -5.596 15.915 1.00 56.28 71 HIS A O 1
ATOM 587 N N . PHE A 1 72 ? 6.565 -5.853 15.401 1.00 59.28 72 PHE A N 1
ATOM 588 C CA . PHE A 1 72 ? 6.390 -4.460 14.959 1.00 59.28 72 PHE A CA 1
ATOM 589 C C . PHE A 1 72 ? 6.479 -3.416 16.088 1.00 59.28 72 PHE A C 1
ATOM 591 O O . PHE A 1 72 ? 6.377 -2.223 15.834 1.00 59.28 72 PHE A O 1
ATOM 598 N N . CYS A 1 73 ? 6.642 -3.852 17.340 1.00 52.16 73 CYS A N 1
ATOM 599 C CA . CYS A 1 73 ? 6.069 -3.155 18.487 1.00 52.16 73 CYS A CA 1
ATOM 600 C C . CYS A 1 73 ? 7.076 -2.688 19.554 1.00 52.16 73 CYS A C 1
ATOM 602 O O . CYS A 1 73 ? 6.683 -2.438 20.689 1.00 52.16 73 CYS A O 1
ATOM 604 N N . SER A 1 74 ? 8.376 -2.575 19.272 1.00 48.69 74 SER A N 1
ATOM 605 C CA . SER A 1 74 ? 9.325 -2.225 20.345 1.00 48.69 74 SER A CA 1
ATOM 606 C C . SER A 1 74 ? 9.359 -0.732 20.711 1.00 48.69 74 SER A C 1
ATOM 608 O O . SER A 1 74 ? 9.769 -0.421 21.826 1.00 48.69 74 SER A O 1
ATOM 610 N N . GLN A 1 75 ? 8.908 0.190 19.847 1.00 45.62 75 GLN A N 1
ATOM 611 C CA . GLN A 1 75 ? 9.026 1.643 20.099 1.00 45.62 75 GLN A CA 1
ATOM 612 C C . GLN A 1 75 ? 7.709 2.443 20.081 1.00 45.62 75 GLN A C 1
ATOM 614 O O . GLN A 1 75 ? 7.649 3.496 20.711 1.00 45.62 75 GLN A O 1
ATOM 619 N N . GLU A 1 76 ? 6.625 1.938 19.483 1.00 49.97 76 GLU A N 1
ATOM 620 C CA . GLU A 1 76 ? 5.333 2.656 19.428 1.00 49.97 76 GLU A CA 1
ATOM 621 C C . GLU A 1 76 ? 4.417 2.420 20.652 1.00 49.97 76 GLU A C 1
ATOM 623 O O . GLU A 1 76 ? 3.469 3.172 20.871 1.00 49.97 76 GLU A O 1
ATOM 628 N N . ILE A 1 77 ? 4.731 1.451 21.530 1.00 48.62 77 ILE A N 1
ATOM 629 C CA . ILE A 1 77 ? 3.938 1.116 22.743 1.00 48.62 77 ILE A CA 1
ATOM 630 C C . ILE A 1 77 ? 4.011 2.203 23.846 1.00 48.62 77 ILE A C 1
ATOM 632 O O . ILE A 1 77 ? 3.426 2.065 24.921 1.00 48.62 77 ILE A O 1
ATOM 636 N N . SER A 1 78 ? 4.673 3.335 23.606 1.00 50.06 78 SER A N 1
ATOM 637 C CA . SER A 1 78 ? 4.645 4.462 24.548 1.00 50.06 78 SER A CA 1
ATOM 638 C C . SER A 1 78 ? 3.230 5.038 24.726 1.00 50.06 78 SER A C 1
ATOM 640 O O . SER A 1 78 ? 2.859 5.433 25.834 1.00 50.06 78 SER A O 1
ATOM 642 N N . ASP A 1 79 ? 2.395 5.013 23.677 1.00 48.75 79 ASP A N 1
ATOM 643 C CA . ASP A 1 79 ? 1.100 5.692 23.700 1.00 48.75 79 ASP A CA 1
ATOM 644 C C . ASP A 1 79 ? -0.078 4.717 23.561 1.00 48.75 79 ASP A C 1
ATOM 646 O O . ASP A 1 79 ? -0.519 4.360 22.469 1.00 48.75 79 ASP A O 1
ATOM 650 N N . ARG A 1 80 ? -0.639 4.300 24.705 1.00 51.78 80 ARG A N 1
ATOM 651 C CA . ARG A 1 80 ? -1.780 3.361 24.814 1.00 51.78 80 ARG A CA 1
ATOM 652 C C . ARG A 1 80 ? -3.082 3.841 24.138 1.00 51.78 80 ARG A C 1
ATOM 654 O O . ARG A 1 80 ? -4.118 3.198 24.303 1.00 51.78 80 ARG A O 1
ATOM 661 N N . ARG A 1 81 ? -3.066 4.981 23.440 1.00 53.56 81 ARG A N 1
ATOM 662 C CA . ARG A 1 81 ? -4.222 5.580 22.755 1.00 53.56 81 ARG A CA 1
ATOM 663 C C . ARG A 1 81 ? -4.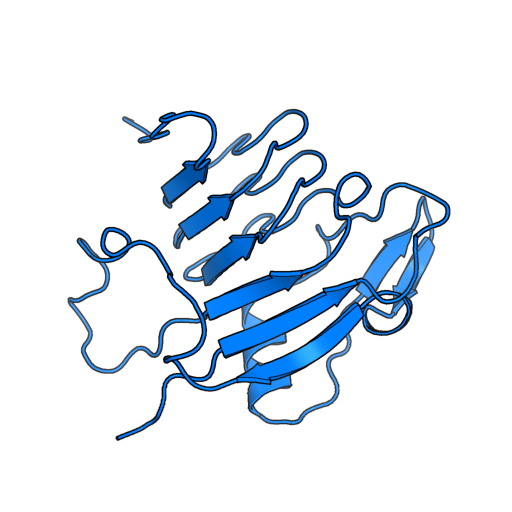163 5.495 21.230 1.00 53.56 81 ARG A C 1
ATOM 665 O O . ARG A 1 81 ? -5.195 5.733 20.606 1.00 53.56 81 ARG A O 1
ATOM 672 N N . LYS A 1 82 ? -3.013 5.186 20.620 1.00 60.88 82 LYS A N 1
ATOM 673 C CA . LYS A 1 82 ? -2.890 5.180 19.155 1.00 60.88 82 LYS A CA 1
ATOM 674 C C . LYS A 1 82 ? -3.339 3.826 18.597 1.00 60.88 82 LYS A C 1
ATOM 676 O O . LYS A 1 82 ? -2.781 2.789 18.939 1.00 60.88 82 LYS A O 1
ATOM 681 N N . SER A 1 83 ? -4.388 3.834 17.773 1.00 67.50 83 SER A N 1
ATOM 682 C CA . SER A 1 83 ? -4.807 2.651 17.013 1.00 67.50 83 SER A CA 1
ATOM 683 C C . SER A 1 83 ? -3.804 2.408 15.892 1.00 67.50 83 SER A C 1
ATOM 685 O O . SER A 1 83 ? -3.514 3.327 15.127 1.00 67.50 83 SER A O 1
ATOM 687 N N . PHE A 1 84 ? -3.310 1.179 15.766 1.00 78.81 84 PHE A N 1
ATOM 688 C CA . PHE A 1 84 ? -2.429 0.799 14.665 1.00 78.81 84 PHE A CA 1
ATOM 689 C C . PHE A 1 84 ? -3.184 0.864 13.332 1.00 78.81 84 PHE A C 1
ATOM 691 O O . PHE A 1 84 ? -4.264 0.283 13.200 1.00 78.81 84 PHE A O 1
ATOM 698 N N . LYS A 1 85 ? -2.615 1.553 12.337 1.00 89.12 85 LYS A N 1
ATOM 699 C CA . LYS A 1 85 ? -3.166 1.630 10.976 1.00 89.12 85 LYS A CA 1
ATOM 700 C C . LYS A 1 85 ? -2.726 0.385 10.210 1.00 89.12 85 LYS A C 1
ATOM 702 O O . LYS A 1 85 ? -1.598 0.317 9.727 1.00 89.12 85 LYS A O 1
ATOM 707 N N . ARG A 1 86 ? -3.581 -0.641 10.179 1.00 91.12 86 ARG A N 1
ATOM 708 C CA . ARG A 1 86 ? -3.263 -1.959 9.604 1.00 91.12 86 ARG A CA 1
ATOM 709 C C . ARG A 1 86 ? -3.968 -2.182 8.274 1.00 91.12 86 ARG A C 1
ATOM 711 O O . ARG A 1 86 ? -5.196 -2.183 8.218 1.00 91.12 86 ARG A O 1
ATOM 718 N N . ILE A 1 87 ? -3.192 -2.427 7.225 1.00 94.56 87 ILE A N 1
ATOM 719 C CA . ILE A 1 87 ? -3.704 -2.714 5.884 1.00 94.56 87 ILE A CA 1
ATOM 720 C C . ILE A 1 87 ? -3.193 -4.075 5.421 1.00 94.56 87 ILE A C 1
ATOM 722 O O . ILE A 1 87 ? -2.022 -4.404 5.599 1.00 94.56 87 ILE A O 1
ATOM 726 N N . VAL A 1 88 ? -4.068 -4.860 4.805 1.00 95.38 88 VAL A N 1
ATOM 727 C CA . VAL A 1 88 ? -3.732 -6.137 4.180 1.00 95.38 88 VAL A CA 1
ATOM 728 C C . VAL A 1 88 ? -3.997 -6.043 2.689 1.00 95.38 88 VAL A C 1
ATOM 730 O O . VAL A 1 88 ? -5.097 -5.690 2.282 1.00 95.38 88 VAL A O 1
ATOM 733 N N . PHE A 1 89 ? -3.003 -6.390 1.881 1.00 97.38 89 PHE A N 1
ATOM 734 C CA . PHE A 1 89 ? -3.124 -6.483 0.433 1.00 97.38 89 PHE A CA 1
ATOM 735 C C . PHE A 1 89 ? -3.251 -7.936 -0.018 1.00 97.38 89 PHE A C 1
ATOM 737 O O . PHE A 1 89 ? -2.469 -8.795 0.396 1.00 97.38 89 PHE A O 1
ATOM 744 N N . GLN A 1 90 ? -4.227 -8.179 -0.891 1.00 95.94 90 GLN A N 1
ATOM 745 C CA . GLN A 1 90 ? -4.583 -9.481 -1.448 1.00 95.94 90 GLN A CA 1
ATOM 746 C C . GLN A 1 90 ? -4.590 -9.434 -2.985 1.00 95.94 90 GLN A C 1
ATOM 748 O O . GLN A 1 90 ? -5.009 -8.438 -3.584 1.00 95.94 90 GLN A O 1
ATOM 753 N N . GLY A 1 91 ? -4.193 -10.540 -3.620 1.00 93.25 91 GLY A N 1
ATOM 754 C CA . GLY A 1 91 ? -4.230 -10.727 -5.077 1.00 93.25 91 GLY A CA 1
ATOM 755 C C . GLY A 1 91 ? -2.848 -10.838 -5.730 1.00 93.25 91 GLY A C 1
ATOM 756 O O . GLY A 1 91 ? -1.830 -10.956 -5.052 1.00 93.25 91 GLY A O 1
ATOM 757 N N . ASP A 1 92 ? -2.821 -10.820 -7.066 1.00 93.44 92 ASP A N 1
ATOM 758 C CA . ASP A 1 92 ? -1.583 -10.810 -7.856 1.00 93.44 92 ASP A CA 1
ATOM 759 C C . ASP A 1 92 ? -1.054 -9.378 -7.995 1.00 93.44 92 ASP A C 1
ATOM 761 O O . ASP A 1 92 ? -1.523 -8.609 -8.833 1.00 93.44 92 ASP A O 1
ATOM 765 N N . LEU A 1 93 ? -0.085 -9.010 -7.157 1.00 97.00 93 LEU A N 1
ATOM 766 C CA . LEU A 1 93 ? 0.414 -7.638 -7.072 1.00 97.00 93 LEU A CA 1
ATOM 767 C C . LEU A 1 93 ? 1.767 -7.458 -7.785 1.00 97.00 93 LEU A C 1
ATOM 769 O O . LEU A 1 93 ? 2.441 -6.448 -7.587 1.00 97.00 93 LEU A O 1
ATOM 773 N N . ASN A 1 94 ? 2.183 -8.402 -8.640 1.00 95.75 94 ASN A N 1
ATOM 774 C CA . ASN A 1 94 ? 3.466 -8.343 -9.362 1.00 95.75 94 ASN A CA 1
ATOM 775 C C . ASN A 1 94 ? 3.625 -7.083 -10.236 1.00 95.75 94 ASN A C 1
ATOM 777 O O . ASN A 1 94 ? 4.743 -6.628 -10.499 1.00 95.75 94 ASN A O 1
ATOM 781 N N . GLU A 1 95 ? 2.509 -6.519 -10.696 1.00 96.81 95 GLU A N 1
ATOM 782 C CA . GLU A 1 95 ? 2.447 -5.312 -11.527 1.00 96.81 95 GLU A CA 1
ATOM 783 C C . GLU A 1 95 ? 2.117 -4.049 -10.714 1.00 96.81 95 GLU A C 1
ATOM 785 O O . GLU A 1 95 ? 1.778 -3.022 -11.289 1.00 96.81 95 GLU A O 1
ATOM 790 N N . ILE A 1 96 ? 2.230 -4.102 -9.385 1.00 98.12 96 ILE A N 1
ATOM 791 C CA . ILE A 1 96 ? 1.925 -2.990 -8.480 1.00 98.12 96 ILE A CA 1
ATOM 792 C C . ILE A 1 96 ? 3.225 -2.435 -7.894 1.00 98.12 96 ILE A C 1
ATOM 794 O O . ILE A 1 96 ? 3.954 -3.147 -7.202 1.00 98.12 96 ILE A O 1
ATOM 798 N N . ASP A 1 97 ? 3.498 -1.159 -8.153 1.00 98.31 97 ASP A N 1
ATOM 799 C CA . ASP A 1 97 ? 4.716 -0.461 -7.743 1.00 98.31 97 ASP A CA 1
ATOM 800 C C . ASP A 1 97 ? 4.432 0.593 -6.660 1.00 98.31 97 ASP A C 1
ATOM 802 O O . ASP A 1 97 ? 3.313 1.089 -6.514 1.00 98.31 97 ASP A O 1
ATOM 806 N N . PHE A 1 98 ? 5.471 0.970 -5.906 1.00 98.31 98 PHE A N 1
ATOM 807 C CA . PHE A 1 98 ? 5.444 2.071 -4.925 1.00 98.31 98 PHE A CA 1
ATOM 808 C C . PHE A 1 98 ? 4.448 1.903 -3.764 1.00 98.31 98 PHE A C 1
ATOM 810 O O . PHE A 1 98 ? 4.048 2.876 -3.118 1.00 98.31 98 PHE A O 1
ATOM 817 N N . LEU A 1 99 ? 4.066 0.669 -3.440 1.00 98.12 99 LEU A N 1
ATOM 818 C CA . LEU A 1 99 ? 3.274 0.392 -2.244 1.00 98.12 99 LEU A CA 1
ATOM 819 C C . LEU A 1 99 ? 4.003 0.904 -0.986 1.00 98.12 99 LEU A C 1
ATOM 821 O O . LEU A 1 99 ? 5.170 0.580 -0.775 1.00 98.12 99 LEU A O 1
ATOM 825 N N . GLY A 1 100 ? 3.323 1.686 -0.142 1.00 96.69 100 GLY A N 1
ATOM 826 C CA . GLY A 1 100 ? 3.929 2.273 1.063 1.00 96.69 100 GLY A CA 1
ATOM 827 C C . GLY A 1 100 ? 4.905 3.427 0.793 1.00 96.69 100 GLY A C 1
ATOM 828 O O . GLY A 1 100 ? 5.716 3.763 1.652 1.00 96.69 100 GLY A O 1
ATOM 829 N N . PHE A 1 101 ? 4.863 4.041 -0.394 1.00 97.69 101 PHE A N 1
ATOM 830 C CA . PHE A 1 101 ? 5.730 5.174 -0.712 1.00 97.69 101 PHE A CA 1
ATOM 831 C C . PHE A 1 101 ? 5.546 6.341 0.268 1.00 97.69 101 PHE A C 1
ATOM 833 O O . PHE A 1 101 ? 4.433 6.842 0.443 1.00 97.69 101 PHE A O 1
ATOM 840 N N . LYS A 1 102 ? 6.649 6.799 0.876 1.00 96.50 102 LYS A N 1
ATOM 841 C CA . LYS A 1 102 ? 6.676 7.907 1.853 1.00 96.50 102 LYS A CA 1
ATOM 842 C C . LYS A 1 102 ? 5.717 7.740 3.037 1.00 96.50 102 LYS A C 1
ATOM 844 O O . LYS A 1 102 ? 5.267 8.739 3.594 1.00 96.50 102 LYS A O 1
ATOM 849 N N . SER A 1 103 ? 5.367 6.509 3.406 1.00 93.56 103 SER A N 1
ATOM 850 C CA . SER A 1 103 ? 4.426 6.284 4.500 1.00 93.56 103 SER A CA 1
ATOM 851 C C . SER A 1 103 ? 5.056 6.490 5.880 1.00 93.56 103 SER A C 1
ATOM 853 O O . SER A 1 103 ? 6.247 6.234 6.086 1.00 93.56 103 SER A O 1
ATOM 855 N N . GLU A 1 104 ? 4.207 6.893 6.820 1.00 90.94 104 GLU A N 1
ATOM 856 C CA . GLU A 1 104 ? 4.476 7.044 8.249 1.00 90.94 104 GLU A CA 1
ATOM 857 C C . GLU A 1 104 ? 3.407 6.253 9.021 1.00 90.94 104 GLU A C 1
ATOM 859 O O . GLU A 1 104 ? 2.244 6.229 8.618 1.00 90.94 104 GLU A O 1
ATOM 864 N N . ASP A 1 105 ? 3.813 5.586 10.101 1.00 88.75 105 ASP A N 1
ATOM 865 C CA . ASP A 1 105 ? 2.972 4.931 11.113 1.00 88.75 105 ASP A CA 1
ATOM 866 C C . ASP A 1 105 ? 1.895 3.991 10.542 1.00 88.75 105 ASP A C 1
ATOM 868 O O . ASP A 1 105 ? 0.764 3.918 11.037 1.00 88.75 105 ASP A O 1
ATOM 872 N N . ILE A 1 106 ? 2.251 3.262 9.479 1.00 90.69 106 ILE A N 1
ATOM 873 C CA . ILE A 1 106 ? 1.377 2.286 8.833 1.00 90.69 106 ILE A CA 1
ATOM 874 C C . ILE A 1 106 ? 1.986 0.890 8.822 1.00 90.69 106 ILE A C 1
ATOM 876 O O . ILE A 1 106 ? 3.184 0.721 8.601 1.00 90.69 106 ILE A O 1
ATOM 880 N N . HIS A 1 107 ? 1.142 -0.118 9.026 1.00 91.44 107 HIS A N 1
ATOM 881 C CA . HIS A 1 107 ? 1.531 -1.523 9.043 1.00 91.44 107 HIS A CA 1
ATOM 882 C C . HIS A 1 107 ? 0.840 -2.256 7.901 1.00 91.44 107 HIS A C 1
ATOM 884 O O . HIS A 1 107 ? -0.378 -2.449 7.919 1.00 91.44 107 HIS A O 1
ATOM 890 N N . ILE A 1 108 ? 1.618 -2.662 6.905 1.00 94.06 108 ILE A N 1
ATOM 891 C CA . ILE A 1 108 ? 1.118 -3.290 5.687 1.00 94.06 108 ILE A CA 1
ATOM 892 C C . ILE A 1 108 ? 1.539 -4.756 5.656 1.00 94.06 108 ILE A C 1
ATOM 894 O O . ILE A 1 108 ? 2.723 -5.080 5.737 1.00 94.06 108 ILE A O 1
ATOM 898 N N . LEU A 1 109 ? 0.565 -5.644 5.492 1.00 93.88 109 LEU A N 1
ATOM 899 C CA . LEU A 1 109 ? 0.791 -7.055 5.211 1.00 93.88 109 LEU A CA 1
ATOM 900 C C . LEU A 1 109 ? 0.434 -7.345 3.756 1.00 93.88 109 LEU A C 1
ATOM 902 O O . LEU A 1 109 ? -0.684 -7.088 3.323 1.00 93.88 109 LEU A O 1
ATOM 906 N N . ILE A 1 110 ? 1.368 -7.917 3.008 1.00 95.81 110 ILE A N 1
ATOM 907 C CA . ILE A 1 110 ? 1.165 -8.310 1.617 1.00 95.81 110 ILE A CA 1
ATOM 908 C C . ILE A 1 110 ? 1.084 -9.831 1.554 1.00 95.81 110 ILE A C 1
ATOM 910 O O . ILE A 1 110 ? 2.081 -10.526 1.768 1.00 95.81 110 ILE A O 1
ATOM 914 N N . ASN A 1 111 ? -0.099 -10.352 1.237 1.00 93.12 111 ASN A N 1
ATOM 915 C CA . ASN A 1 111 ? -0.332 -11.781 1.057 1.00 93.12 111 ASN A CA 1
ATOM 916 C C . ASN A 1 111 ? -0.099 -12.176 -0.411 1.00 93.12 111 ASN A C 1
ATOM 918 O O . ASN A 1 111 ? -1.041 -12.421 -1.158 1.00 93.12 111 ASN A O 1
ATOM 922 N N . GLY A 1 112 ? 1.167 -12.224 -0.827 1.00 92.19 112 GLY A N 1
ATOM 923 C CA . GLY A 1 112 ? 1.544 -12.631 -2.181 1.00 92.19 112 GLY A CA 1
ATOM 924 C C . GLY A 1 112 ? 2.838 -11.986 -2.664 1.00 92.19 112 GLY A C 1
ATOM 925 O O . GLY A 1 112 ? 3.620 -11.459 -1.868 1.00 92.19 112 GLY A O 1
ATOM 926 N N . HIS A 1 113 ? 3.048 -12.045 -3.978 1.00 94.69 113 HIS A N 1
ATOM 927 C CA . HIS A 1 113 ? 4.138 -11.348 -4.657 1.00 94.69 113 HIS A CA 1
ATOM 928 C C . HIS A 1 113 ? 3.757 -9.892 -4.938 1.00 94.69 113 HIS A C 1
ATOM 930 O O . HIS A 1 113 ? 2.583 -9.593 -5.148 1.00 94.69 113 HIS A O 1
ATOM 936 N N . ILE A 1 114 ? 4.746 -9.002 -4.967 1.00 97.31 114 ILE A N 1
ATOM 937 C CA . ILE A 1 114 ? 4.572 -7.560 -5.172 1.00 97.31 114 ILE A CA 1
ATOM 938 C C . ILE A 1 114 ? 5.629 -7.017 -6.136 1.00 97.31 114 ILE A C 1
ATOM 940 O O . ILE A 1 114 ? 6.723 -7.570 -6.251 1.00 97.31 114 ILE A O 1
ATOM 944 N N . GLY A 1 115 ? 5.301 -5.931 -6.830 1.00 97.25 115 GLY A N 1
ATOM 945 C CA . GLY A 1 115 ? 6.202 -5.248 -7.746 1.00 97.25 115 GLY A CA 1
ATOM 946 C C . GLY A 1 115 ? 7.344 -4.481 -7.071 1.00 97.25 115 GLY A C 1
ATOM 947 O O . GLY A 1 115 ? 7.905 -4.879 -6.049 1.00 97.25 115 GLY A O 1
ATOM 948 N N . ASN A 1 116 ? 7.749 -3.390 -7.708 1.00 97.62 116 ASN A N 1
ATOM 949 C CA . ASN A 1 116 ? 8.961 -2.641 -7.405 1.00 97.62 116 ASN A CA 1
ATOM 950 C C . ASN A 1 116 ? 8.707 -1.529 -6.379 1.00 97.62 116 ASN A C 1
ATOM 952 O O . ASN A 1 116 ? 7.580 -1.078 -6.171 1.00 97.62 116 ASN A O 1
ATOM 956 N N . TYR A 1 117 ? 9.788 -1.017 -5.790 1.00 97.75 117 TYR A N 1
ATOM 957 C CA . TYR A 1 117 ? 9.787 0.181 -4.941 1.00 97.75 117 TYR A CA 1
ATOM 958 C C . TYR A 1 117 ? 8.879 0.103 -3.706 1.00 97.75 117 TYR A C 1
ATOM 960 O O . TYR A 1 117 ? 8.468 1.130 -3.161 1.00 97.75 117 TYR A O 1
ATOM 968 N N . VAL A 1 118 ? 8.575 -1.105 -3.236 1.00 97.44 118 VAL A N 1
ATOM 969 C CA . VAL A 1 118 ? 7.814 -1.308 -2.000 1.00 97.44 118 VAL A CA 1
ATOM 970 C C . VAL A 1 118 ? 8.554 -0.660 -0.833 1.00 97.44 118 VAL A C 1
ATOM 972 O O . VAL A 1 118 ? 9.746 -0.899 -0.649 1.00 97.44 118 VAL A O 1
ATOM 975 N N . GLY A 1 119 ? 7.862 0.174 -0.058 1.00 96.50 119 GLY A N 1
ATOM 976 C CA . GLY A 1 119 ? 8.432 0.904 1.076 1.00 96.50 119 GLY A CA 1
ATOM 977 C C . GLY A 1 119 ? 9.432 1.996 0.690 1.00 96.50 119 GLY A C 1
ATOM 978 O O . GLY A 1 119 ? 10.202 2.446 1.535 1.00 96.50 119 GLY A O 1
ATOM 979 N N . CYS A 1 120 ? 9.468 2.426 -0.574 1.00 97.00 120 CYS A N 1
ATOM 980 C CA . CYS A 1 120 ? 10.373 3.488 -1.002 1.00 97.00 120 CYS A CA 1
ATOM 981 C C . CYS A 1 120 ? 10.118 4.783 -0.202 1.00 97.00 120 CYS A C 1
ATOM 983 O O . CYS A 1 120 ? 8.985 5.252 -0.092 1.00 97.00 120 CYS A O 1
ATOM 985 N N . MET A 1 121 ? 11.179 5.366 0.362 1.00 96.44 121 MET A N 1
ATOM 986 C CA . MET A 1 121 ? 11.133 6.544 1.240 1.00 96.44 121 MET A CA 1
ATOM 987 C C . MET A 1 121 ? 10.252 6.391 2.494 1.00 96.44 121 MET A C 1
ATOM 989 O O . MET A 1 121 ? 9.789 7.392 3.036 1.00 96.44 121 MET A O 1
ATOM 993 N N . MET A 1 122 ? 9.995 5.167 2.963 1.00 94.81 122 MET A N 1
ATOM 994 C CA . MET A 1 122 ? 9.261 4.942 4.211 1.00 94.81 122 MET A CA 1
ATOM 995 C C . MET A 1 122 ? 10.021 5.515 5.418 1.00 94.81 122 MET A C 1
ATOM 997 O O . MET A 1 122 ? 11.252 5.430 5.494 1.00 94.81 122 MET A O 1
ATOM 1001 N N . GLN A 1 123 ? 9.273 6.121 6.343 1.00 92.94 123 GLN A N 1
ATOM 1002 C CA . GLN A 1 123 ? 9.822 6.850 7.490 1.00 92.94 123 GLN A CA 1
ATOM 1003 C C . GLN A 1 123 ? 9.595 6.108 8.814 1.00 92.94 123 GLN A C 1
ATOM 1005 O O . GLN A 1 123 ? 10.520 5.995 9.614 1.00 92.94 123 GLN A O 1
ATOM 1010 N N . THR A 1 124 ? 8.393 5.571 9.037 1.00 90.25 124 THR A N 1
ATOM 1011 C CA . THR A 1 124 ? 8.009 4.775 10.221 1.00 90.25 124 THR A CA 1
ATOM 1012 C C . THR A 1 124 ? 6.949 3.730 9.843 1.00 90.25 124 THR A C 1
ATOM 1014 O O . THR A 1 124 ? 6.455 3.730 8.713 1.00 90.25 124 THR A O 1
ATOM 1017 N N . GLY A 1 125 ? 6.603 2.824 10.766 1.00 88.31 125 GLY A N 1
ATOM 1018 C CA . GLY A 1 125 ? 5.669 1.715 10.535 1.00 88.31 125 GLY A CA 1
ATOM 1019 C C . GLY A 1 125 ? 6.348 0.416 10.085 1.00 88.31 125 GLY A C 1
ATOM 1020 O O . GLY A 1 125 ? 7.554 0.223 10.277 1.00 88.31 125 GLY A O 1
ATOM 1021 N N . SER A 1 126 ? 5.588 -0.493 9.467 1.00 90.38 126 SER A N 1
ATOM 1022 C CA . SER A 1 126 ? 6.136 -1.741 8.928 1.00 90.38 126 SER A CA 1
ATOM 1023 C C . SER A 1 126 ? 5.496 -2.247 7.633 1.00 90.38 126 SER A C 1
ATOM 1025 O O . SER A 1 126 ? 4.317 -2.030 7.372 1.00 90.38 126 SER A O 1
ATOM 1027 N N . ILE A 1 127 ? 6.273 -2.975 6.828 1.00 93.25 127 ILE A N 1
ATOM 1028 C CA . ILE A 1 127 ? 5.785 -3.721 5.663 1.00 93.25 127 ILE A CA 1
ATOM 1029 C C . ILE A 1 127 ? 6.288 -5.162 5.744 1.00 93.25 127 ILE A C 1
ATOM 1031 O O . ILE A 1 127 ? 7.489 -5.405 5.858 1.00 93.25 127 ILE A O 1
ATOM 1035 N N . THR A 1 128 ? 5.373 -6.125 5.650 1.00 92.50 128 THR A N 1
ATOM 1036 C CA . THR A 1 128 ? 5.700 -7.552 5.582 1.00 92.50 128 THR A CA 1
ATOM 1037 C C . THR A 1 128 ? 5.189 -8.166 4.295 1.00 92.50 128 THR A C 1
ATOM 1039 O O . THR A 1 128 ? 4.006 -8.078 3.974 1.00 92.50 128 THR A O 1
ATOM 1042 N N . ILE A 1 129 ? 6.093 -8.830 3.584 1.00 94.19 129 ILE A N 1
ATOM 1043 C CA . ILE A 1 129 ? 5.846 -9.427 2.275 1.00 94.19 129 ILE A CA 1
ATOM 1044 C C . ILE A 1 129 ? 5.874 -10.948 2.422 1.00 94.19 129 ILE A C 1
ATOM 1046 O O . ILE A 1 129 ? 6.934 -11.523 2.663 1.00 94.19 129 ILE A O 1
ATOM 1050 N N . LYS A 1 130 ? 4.719 -11.613 2.294 1.00 91.94 130 LYS A N 1
ATOM 1051 C CA . LYS A 1 130 ? 4.653 -13.082 2.403 1.00 91.94 130 LYS A CA 1
ATOM 1052 C C . LYS A 1 130 ? 5.191 -13.812 1.170 1.00 91.94 130 LYS A C 1
ATOM 1054 O O . LYS A 1 130 ? 5.505 -14.989 1.278 1.00 91.94 130 LYS A O 1
ATOM 1059 N N . GLY A 1 131 ? 5.293 -13.137 0.027 1.00 91.62 131 GLY A N 1
ATOM 1060 C CA . GLY A 1 131 ? 5.933 -13.654 -1.181 1.00 91.62 131 GLY A CA 1
ATOM 1061 C C . GLY A 1 131 ? 7.210 -12.895 -1.544 1.00 91.62 131 GLY A C 1
ATOM 1062 O O . GLY A 1 131 ? 7.903 -12.329 -0.695 1.00 91.62 131 GLY A O 1
ATOM 1063 N N . SER A 1 132 ? 7.508 -12.878 -2.841 1.00 92.19 132 SER A N 1
ATOM 1064 C CA . SER A 1 132 ? 8.650 -12.156 -3.415 1.00 92.19 132 SER A CA 1
ATOM 1065 C C . SER A 1 132 ? 8.297 -10.706 -3.738 1.00 92.19 132 SER A C 1
ATOM 1067 O O . SER A 1 132 ? 7.160 -10.399 -4.090 1.00 92.19 132 SER A O 1
ATOM 1069 N N . ALA A 1 133 ? 9.290 -9.830 -3.674 1.00 95.00 133 ALA A N 1
ATOM 1070 C CA . ALA A 1 133 ? 9.172 -8.447 -4.109 1.00 95.00 133 ALA A CA 1
ATOM 1071 C C . ALA A 1 133 ? 10.065 -8.184 -5.324 1.00 95.00 133 ALA A C 1
ATOM 1073 O O . ALA A 1 133 ? 11.065 -8.878 -5.525 1.00 95.00 133 ALA A O 1
ATOM 1074 N N . GLY A 1 134 ? 9.701 -7.181 -6.119 1.00 95.56 134 GLY A N 1
ATOM 1075 C CA . GLY A 1 134 ? 10.498 -6.702 -7.240 1.00 95.56 134 GLY A CA 1
ATOM 1076 C C . GLY A 1 134 ? 11.750 -5.938 -6.800 1.00 95.56 134 GLY A C 1
ATOM 1077 O O . GLY A 1 134 ? 12.339 -6.162 -5.743 1.00 95.56 134 GLY A O 1
ATOM 1078 N N . HIS A 1 135 ? 12.191 -5.010 -7.638 1.00 95.56 135 HIS A N 1
ATOM 1079 C CA . HIS A 1 135 ? 13.420 -4.257 -7.418 1.00 95.56 135 HIS A CA 1
ATOM 1080 C C . HIS A 1 135 ? 13.228 -3.069 -6.469 1.00 95.56 135 HIS A C 1
ATOM 1082 O O . HIS A 1 135 ? 12.129 -2.536 -6.321 1.00 95.56 135 HIS A O 1
ATOM 1088 N N . PHE A 1 136 ? 14.337 -2.609 -5.877 1.00 95.75 136 PHE A N 1
ATOM 1089 C CA . PHE A 1 136 ? 14.410 -1.369 -5.088 1.00 95.75 136 PHE A CA 1
ATOM 1090 C C . PHE A 1 136 ? 13.482 -1.327 -3.865 1.00 95.75 136 PHE A C 1
ATOM 1092 O O . PHE A 1 136 ? 13.007 -0.264 -3.462 1.00 95.75 136 PHE A O 1
ATOM 1099 N N . VAL A 1 137 ? 13.240 -2.490 -3.265 1.00 95.50 137 VAL A N 1
ATOM 1100 C CA . VAL A 1 137 ? 12.535 -2.613 -1.989 1.00 95.50 137 VAL A CA 1
ATOM 1101 C C . VAL A 1 137 ? 13.264 -1.792 -0.927 1.00 95.50 137 VAL A C 1
ATOM 1103 O O . VAL A 1 137 ? 14.479 -1.901 -0.774 1.00 95.50 137 VAL A O 1
ATOM 1106 N N . GLY A 1 138 ? 12.524 -0.935 -0.231 1.00 94.75 138 GLY A N 1
ATOM 1107 C CA . GLY A 1 138 ? 13.055 -0.066 0.811 1.00 94.75 138 GLY A CA 1
ATOM 1108 C C . GLY A 1 138 ? 14.036 1.005 0.329 1.00 94.75 138 GLY A C 1
ATOM 1109 O O . GLY A 1 138 ? 14.806 1.546 1.125 1.00 94.75 138 GLY A O 1
ATOM 1110 N N . ALA A 1 139 ? 14.043 1.332 -0.967 1.00 95.81 139 ALA A N 1
ATOM 1111 C CA . ALA A 1 139 ? 14.910 2.382 -1.486 1.00 95.81 139 ALA A CA 1
ATOM 1112 C C . ALA A 1 139 ? 14.675 3.705 -0.742 1.00 95.81 139 ALA A C 1
ATOM 1114 O O . ALA A 1 139 ? 13.542 4.165 -0.618 1.00 95.81 139 ALA A O 1
ATOM 1115 N N . MET A 1 140 ? 15.754 4.334 -0.273 1.00 95.62 140 MET A N 1
ATOM 1116 C CA . MET A 1 140 ? 15.711 5.619 0.439 1.00 95.62 140 MET A CA 1
ATOM 1117 C C . MET A 1 140 ? 14.876 5.611 1.737 1.00 95.62 140 MET A C 1
ATOM 1119 O O . MET A 1 140 ? 14.439 6.678 2.165 1.00 95.62 140 MET A O 1
ATOM 1123 N N . MET A 1 141 ? 14.633 4.452 2.364 1.00 94.50 141 MET A N 1
ATOM 1124 C CA . MET A 1 141 ? 14.012 4.397 3.696 1.00 94.50 141 MET A CA 1
ATOM 1125 C C . MET A 1 141 ? 14.850 5.168 4.719 1.00 94.50 141 MET A C 1
ATOM 1127 O O . MET A 1 141 ? 16.065 4.985 4.795 1.00 94.50 141 MET A O 1
ATOM 1131 N N . SER A 1 142 ? 14.194 5.997 5.530 1.00 92.69 142 SER A N 1
ATOM 1132 C CA . SER A 1 142 ? 14.818 6.682 6.669 1.00 92.69 142 SER A CA 1
ATOM 1133 C C . SER A 1 142 ? 14.454 6.048 8.014 1.00 92.69 142 SER A C 1
ATOM 1135 O O . SER A 1 142 ? 15.056 6.391 9.028 1.00 92.69 142 SER A O 1
ATOM 1137 N N . GLY A 1 143 ? 13.488 5.123 8.028 1.00 89.00 143 GLY A N 1
ATOM 1138 C CA . GLY A 1 143 ? 13.085 4.348 9.198 1.00 89.00 143 GLY A CA 1
ATOM 1139 C C . GLY A 1 143 ? 11.975 3.342 8.873 1.00 89.00 143 GLY A C 1
ATOM 1140 O O . GLY A 1 143 ? 11.684 3.079 7.706 1.00 89.00 143 GLY A O 1
ATOM 1141 N N . GLY A 1 144 ? 11.366 2.763 9.911 1.00 87.19 144 GLY A N 1
ATOM 1142 C CA . GLY A 1 144 ? 10.403 1.662 9.786 1.00 87.19 144 GLY A CA 1
ATOM 1143 C C . GLY A 1 144 ? 11.061 0.285 9.630 1.00 87.19 144 GLY A C 1
ATOM 1144 O O . GLY A 1 144 ? 12.285 0.152 9.641 1.00 87.19 144 GLY A O 1
ATOM 1145 N N . ILE A 1 145 ? 10.234 -0.759 9.522 1.00 89.00 145 ILE A N 1
ATOM 1146 C CA . ILE A 1 145 ? 10.677 -2.158 9.391 1.00 89.00 145 ILE A CA 1
ATOM 1147 C C . ILE A 1 145 ? 10.128 -2.751 8.097 1.00 89.00 145 ILE A C 1
ATOM 1149 O O . ILE A 1 145 ? 8.916 -2.787 7.897 1.00 89.00 145 ILE A O 1
ATOM 1153 N N . LEU A 1 146 ? 11.003 -3.303 7.260 1.00 90.75 146 LEU A N 1
ATOM 1154 C CA . LEU A 1 146 ? 10.601 -4.079 6.091 1.00 90.75 146 LEU A CA 1
ATOM 1155 C C . LEU A 1 146 ? 11.109 -5.517 6.220 1.00 90.75 146 LEU A C 1
ATOM 1157 O O . LEU A 1 146 ? 12.291 -5.740 6.482 1.00 90.75 146 LEU A O 1
ATOM 1161 N N . SER A 1 147 ? 10.213 -6.489 6.047 1.00 88.62 147 SER A N 1
ATOM 1162 C CA . SER A 1 147 ? 10.536 -7.917 6.106 1.00 88.62 147 SER A CA 1
ATOM 1163 C C . SER A 1 147 ? 9.873 -8.709 4.978 1.00 88.62 147 SER A C 1
ATOM 1165 O O . SER A 1 147 ? 8.777 -8.384 4.522 1.00 88.62 147 SER A O 1
ATOM 1167 N N . SER A 1 148 ? 10.527 -9.784 4.540 1.00 85.38 148 SER A N 1
ATOM 1168 C CA . SER A 1 148 ? 9.941 -10.800 3.661 1.00 85.38 148 SER A CA 1
ATOM 1169 C C . SER A 1 148 ? 9.952 -12.153 4.371 1.00 85.38 148 SER A C 1
ATOM 1171 O O . SER A 1 148 ? 10.872 -12.451 5.129 1.00 85.38 148 SER A O 1
ATOM 1173 N N . THR A 1 149 ? 8.921 -12.974 4.174 1.00 72.62 149 THR A N 1
ATOM 1174 C CA . THR A 1 149 ? 8.852 -14.322 4.765 1.00 72.62 149 THR A CA 1
ATOM 1175 C C . THR A 1 149 ? 9.718 -15.332 3.998 1.00 72.62 149 THR A C 1
ATOM 1177 O O . THR A 1 149 ? 10.198 -16.292 4.592 1.00 72.62 149 THR A O 1
ATOM 1180 N N . GLU A 1 150 ? 9.985 -15.087 2.710 1.00 60.66 150 GLU A N 1
ATOM 1181 C CA . GLU A 1 150 ? 10.794 -15.961 1.838 1.00 60.66 150 GLU A CA 1
ATOM 1182 C C . GLU A 1 150 ? 12.308 -15.672 1.918 1.00 60.66 150 GLU A C 1
ATOM 1184 O O . GLU A 1 150 ? 13.131 -16.477 1.489 1.00 60.66 150 GLU A O 1
ATOM 1189 N N . MET A 1 151 ? 12.706 -14.550 2.519 1.00 42.75 151 MET A N 1
ATOM 1190 C CA . MET A 1 151 ? 14.095 -14.252 2.863 1.00 42.75 151 MET A CA 1
ATOM 1191 C C . MET A 1 151 ? 14.122 -13.480 4.176 1.00 42.75 151 MET A C 1
ATOM 1193 O O . MET A 1 151 ? 13.577 -12.381 4.251 1.00 42.75 151 MET A O 1
ATOM 1197 N N . TRP A 1 152 ? 14.819 -14.005 5.187 1.00 42.47 152 TRP A N 1
ATOM 1198 C CA . TRP A 1 152 ? 15.153 -13.268 6.410 1.00 42.47 152 TRP A CA 1
ATOM 1199 C C . TRP A 1 152 ? 16.137 -12.125 6.099 1.00 42.47 152 TRP A C 1
ATOM 1201 O O . TRP A 1 152 ? 17.293 -12.152 6.510 1.00 42.47 152 TRP A O 1
ATOM 1211 N N . VAL A 1 153 ? 15.699 -11.110 5.355 1.00 45.91 153 VAL A N 1
ATOM 1212 C CA . VAL A 1 153 ? 16.368 -9.814 5.293 1.00 45.91 153 VAL A CA 1
ATOM 1213 C C . VAL A 1 153 ? 15.620 -8.912 6.256 1.00 45.91 153 VAL A C 1
ATOM 1215 O O . VAL A 1 153 ? 14.619 -8.288 5.917 1.00 45.91 153 VAL A O 1
ATOM 1218 N N . ILE A 1 154 ? 16.100 -8.873 7.494 1.00 52.06 154 ILE A N 1
ATOM 1219 C CA . ILE A 1 154 ? 15.778 -7.777 8.396 1.00 52.06 154 ILE A CA 1
ATOM 1220 C C . ILE A 1 154 ? 16.635 -6.601 7.914 1.00 52.06 154 ILE A C 1
ATOM 1222 O O . ILE A 1 154 ? 17.814 -6.511 8.258 1.00 52.06 154 ILE A O 1
ATOM 1226 N N . MET A 1 155 ? 16.079 -5.725 7.072 1.00 54.16 155 MET A N 1
ATOM 1227 C CA . MET A 1 155 ? 16.712 -4.432 6.800 1.00 54.16 155 MET A CA 1
ATOM 1228 C C . MET A 1 155 ? 16.511 -3.549 8.031 1.00 54.16 155 MET A C 1
ATOM 1230 O O . MET A 1 155 ? 15.536 -2.813 8.136 1.00 54.16 155 MET A O 1
ATOM 1234 N N . LEU A 1 156 ? 17.425 -3.655 8.994 1.00 47.03 156 LEU A N 1
ATOM 1235 C CA . LEU A 1 156 ? 17.601 -2.629 10.014 1.00 47.03 156 LEU A CA 1
ATOM 1236 C C . LEU A 1 156 ? 18.472 -1.536 9.402 1.00 47.03 156 LEU A C 1
ATOM 1238 O O . LEU A 1 156 ? 19.636 -1.777 9.081 1.00 47.03 156 LEU A O 1
ATOM 1242 N N . VAL A 1 157 ? 17.911 -0.340 9.231 1.00 42.62 157 VAL A N 1
ATOM 1243 C CA . VAL A 1 157 ? 18.715 0.852 8.955 1.00 42.62 157 VAL A CA 1
ATOM 1244 C C . VAL A 1 157 ? 19.567 1.102 10.201 1.00 42.62 157 VAL A C 1
ATOM 1246 O O . VAL A 1 157 ? 19.058 1.551 11.225 1.00 42.62 157 VAL A O 1
ATOM 1249 N N . GLN A 1 158 ? 20.855 0.762 10.142 1.00 31.28 158 GLN A N 1
ATOM 1250 C CA . GLN A 1 158 ? 21.838 1.378 11.027 1.00 31.28 158 GLN A CA 1
ATOM 1251 C C . GLN A 1 158 ? 22.317 2.659 10.347 1.00 31.28 158 GLN A C 1
ATOM 1253 O O . GLN A 1 158 ? 22.840 2.611 9.233 1.00 31.28 158 GLN A O 1
ATOM 1258 N N . ILE A 1 159 ? 22.051 3.783 11.012 1.00 36.28 159 ILE A N 1
ATOM 1259 C CA . ILE A 1 159 ? 22.639 5.097 10.725 1.00 36.28 159 ILE A CA 1
ATOM 1260 C C . ILE A 1 159 ? 24.081 5.093 11.234 1.00 36.28 159 ILE A C 1
ATOM 1262 O O . ILE A 1 159 ? 24.294 4.541 12.341 1.00 36.28 159 ILE A O 1
#

Secondary structure (DSSP, 8-state):
-----EEEEEE-S--SSPEE-TT--HHHHHHHHHHTPPP--EEEETTEEEEGGGTEEEEEE-GGG----TTTTSSGGG-TTPPPEEEEEES-BTTEE-TTTT--SEEEEEES-B-S-TTTT--SEEEEESS-B-SSTTTT--SSEEEESSS---B----